Protein AF-A0A542QTP0-F1 (afdb_monomer_lite)

pLDDT: mean 78.7, std 14.36, range [43.38, 94.25]

Sequence (91 aa):
MKTIACPTCEQDVQWDMNRLQKLEERWVMACEKCGGQFFSVSEEEKEMILAGMRLTEEYVPDIINAYHSEDVKNLPSRVGFGEIKKSNSEE

Foldseek 3Di:
DDWDQDPPPRDTDDDDLVPFDDDPQWTWDAGPVPRHTDDIDGPVRSVVVVVVVVCCVVPPVVVVVVCVDPVVVPDPPPPPPPDPPPPPPDD

Secondary structure (DSSP, 8-state):
-EEEE-TTT--EEEE-GGGPEEETTEEEEE-TTT--EEEEE-HHHHHHHHHHHHHHHHH-HHHHHHT-STTGGG-TT--------------

Structure (mmCIF, N/CA/C/O backbone):
data_AF-A0A542QTP0-F1
#
_entry.id   AF-A0A542QTP0-F1
#
loop_
_atom_site.group_PDB
_atom_site.id
_atom_site.type_symbol
_atom_site.label_atom_id
_atom_site.label_alt_id
_atom_site.label_comp_id
_atom_site.label_asym_id
_atom_site.label_entity_id
_atom_site.label_seq_id
_atom_site.pdbx_PDB_ins_code
_atom_site.Cartn_x
_atom_site.Cartn_y
_atom_site.Cartn_z
_atom_site.occupancy
_atom_site.B_iso_or_equiv
_atom_site.auth_seq_id
_atom_site.auth_comp_id
_atom_site.auth_asym_id
_atom_site.auth_atom_id
_atom_site.pdbx_PDB_model_num
ATOM 1 N N . MET A 1 1 ? -3.701 -0.123 -7.581 1.00 60.84 1 MET A N 1
ATOM 2 C CA . MET A 1 1 ? -4.443 -0.589 -6.388 1.00 60.84 1 MET A CA 1
ATOM 3 C C . MET A 1 1 ? -4.502 -2.105 -6.434 1.00 60.84 1 MET A C 1
ATOM 5 O O . MET A 1 1 ? -4.712 -2.643 -7.514 1.00 60.84 1 MET A O 1
ATOM 9 N N . LYS A 1 2 ? -4.233 -2.786 -5.316 1.00 72.25 2 LYS A N 1
ATOM 10 C CA . LYS A 1 2 ? -4.334 -4.252 -5.228 1.00 72.25 2 LYS A CA 1
ATOM 11 C C . LYS A 1 2 ? -5.567 -4.615 -4.415 1.00 72.25 2 LYS A C 1
ATOM 13 O O . LYS A 1 2 ? -5.857 -3.945 -3.433 1.00 72.25 2 LYS A O 1
ATOM 18 N N . THR A 1 3 ? -6.259 -5.677 -4.794 1.00 82.44 3 THR A N 1
ATOM 19 C CA . THR A 1 3 ? -7.340 -6.238 -3.981 1.00 82.44 3 THR A CA 1
ATOM 20 C C . THR A 1 3 ? -6.753 -7.298 -3.055 1.00 82.44 3 THR A C 1
ATOM 22 O O . THR A 1 3 ? -6.002 -8.157 -3.517 1.00 82.44 3 THR A O 1
ATOM 25 N N . ILE A 1 4 ? -7.063 -7.229 -1.762 1.00 82.81 4 ILE A N 1
ATOM 26 C CA . ILE A 1 4 ? -6.699 -8.256 -0.778 1.00 82.81 4 ILE A CA 1
ATOM 27 C C . ILE A 1 4 ? -7.950 -8.716 -0.034 1.00 82.81 4 ILE A C 1
ATOM 29 O O . ILE A 1 4 ? -8.853 -7.914 0.199 1.00 82.81 4 ILE A O 1
ATOM 33 N N . ALA A 1 5 ? -7.989 -9.977 0.386 1.00 87.25 5 ALA A N 1
ATOM 34 C CA . ALA A 1 5 ? -9.048 -10.461 1.261 1.00 87.25 5 ALA A CA 1
ATOM 35 C C . ALA A 1 5 ? -8.811 -9.952 2.690 1.00 87.25 5 ALA A C 1
ATOM 37 O O . ALA A 1 5 ? -7.729 -10.129 3.257 1.00 87.25 5 ALA A O 1
ATOM 38 N N . CYS A 1 6 ? -9.817 -9.312 3.284 1.00 86.38 6 CYS A N 1
ATOM 39 C CA . CYS A 1 6 ? -9.767 -8.918 4.685 1.00 86.38 6 CYS A CA 1
ATOM 40 C C . CYS A 1 6 ? -9.705 -10.174 5.571 1.00 86.38 6 CYS A C 1
ATOM 42 O O . CYS A 1 6 ? -10.602 -11.008 5.479 1.00 86.38 6 CYS A O 1
ATOM 44 N N . PRO A 1 7 ? -8.738 -10.305 6.493 1.00 85.31 7 PRO A N 1
ATOM 45 C CA . PRO A 1 7 ? -8.630 -11.498 7.335 1.00 85.31 7 PRO A CA 1
ATOM 46 C C . PRO A 1 7 ? -9.783 -11.642 8.340 1.00 85.31 7 PRO A C 1
ATOM 48 O O . PRO A 1 7 ? -9.972 -12.711 8.905 1.00 85.31 7 PRO A O 1
ATOM 51 N N . THR A 1 8 ? -10.547 -10.573 8.592 1.00 88.44 8 THR A N 1
ATOM 52 C CA . THR A 1 8 ? -11.656 -10.583 9.557 1.00 88.44 8 THR A CA 1
ATOM 53 C C . THR A 1 8 ? -12.988 -10.983 8.929 1.00 88.44 8 THR A C 1
ATOM 55 O O . THR A 1 8 ? -13.759 -11.698 9.557 1.00 88.44 8 THR A O 1
ATOM 58 N N . CYS A 1 9 ? -13.303 -10.482 7.731 1.00 90.38 9 CYS A N 1
ATOM 59 C CA . CYS A 1 9 ? -14.602 -10.716 7.086 1.00 90.38 9 CYS A CA 1
ATOM 60 C C . CYS A 1 9 ? -14.506 -11.411 5.725 1.00 90.38 9 CYS A C 1
ATOM 62 O O . CYS A 1 9 ? -15.525 -11.545 5.054 1.00 90.38 9 CYS A O 1
ATOM 64 N N . GLU A 1 10 ? -13.296 -11.792 5.306 1.00 88.88 10 GLU A N 1
ATOM 65 C CA . GLU A 1 10 ? -12.968 -12.466 4.039 1.00 88.88 10 GLU A CA 1
ATOM 66 C C . GLU A 1 10 ? -13.418 -11.719 2.776 1.00 88.88 10 GLU A C 1
ATOM 68 O O . GLU A 1 10 ? -13.313 -12.230 1.665 1.00 88.88 10 GLU A O 1
ATOM 73 N N . GLN A 1 11 ? -13.884 -10.477 2.921 1.00 87.88 11 GLN A N 1
ATOM 74 C CA . GLN A 1 11 ? -14.266 -9.649 1.790 1.00 87.88 11 GLN A CA 1
ATOM 75 C C . GLN A 1 11 ? -13.042 -9.015 1.149 1.00 87.88 11 GLN A C 1
ATOM 77 O O . GLN A 1 11 ? -12.141 -8.520 1.830 1.00 87.88 11 GLN A O 1
ATOM 82 N N . ASP A 1 12 ? -13.076 -8.975 -0.175 1.00 88.31 12 ASP A N 1
ATOM 83 C CA . ASP A 1 12 ? -12.121 -8.249 -0.990 1.00 88.31 12 ASP A CA 1
ATOM 84 C C . ASP A 1 12 ? -12.174 -6.748 -0.688 1.00 88.31 12 ASP A C 1
ATOM 86 O O . ASP A 1 12 ? -13.215 -6.093 -0.800 1.00 88.31 12 ASP A O 1
ATOM 90 N N . VAL A 1 13 ? -11.024 -6.193 -0.317 1.00 85.56 13 VAL A N 1
ATOM 91 C CA . VAL A 1 13 ? -10.834 -4.769 -0.046 1.00 85.56 13 VAL A CA 1
ATOM 92 C C . VAL A 1 13 ? -9.704 -4.203 -0.890 1.00 85.56 13 VAL A C 1
ATOM 94 O O . VAL A 1 13 ? -8.718 -4.874 -1.194 1.00 85.56 13 VAL A O 1
ATOM 97 N N . GLN A 1 14 ? -9.852 -2.936 -1.272 1.00 82.44 14 GLN A N 1
ATOM 98 C CA . GLN A 1 14 ? -8.814 -2.209 -1.992 1.00 82.44 14 GLN A CA 1
ATOM 99 C C . GLN A 1 14 ? -7.692 -1.812 -1.033 1.00 82.44 14 GLN A C 1
ATOM 101 O O . GLN A 1 14 ? -7.904 -1.057 -0.085 1.00 82.44 14 GLN A O 1
ATOM 106 N N . TRP A 1 15 ? -6.492 -2.303 -1.318 1.00 77.75 15 TRP A N 1
ATOM 107 C CA . TRP A 1 15 ? -5.269 -2.005 -0.595 1.00 77.75 15 TRP A CA 1
ATOM 108 C C . TRP A 1 15 ? -4.464 -0.917 -1.306 1.00 77.75 15 TRP A C 1
ATOM 110 O O . TRP A 1 15 ? -4.141 -1.022 -2.499 1.00 77.75 15 TRP A O 1
ATOM 120 N N . ASP A 1 16 ? -4.129 0.122 -0.543 1.00 80.75 16 ASP A N 1
ATOM 121 C CA . ASP A 1 16 ? -3.276 1.228 -0.966 1.00 80.75 16 ASP A CA 1
ATOM 122 C C . ASP A 1 16 ? -2.564 1.837 0.250 1.00 80.75 16 ASP A C 1
ATOM 124 O O . ASP A 1 16 ? -3.209 2.323 1.182 1.00 80.75 16 ASP A O 1
ATOM 128 N N . MET A 1 17 ? -1.229 1.832 0.228 1.00 82.06 17 MET A N 1
ATOM 129 C CA . MET A 1 17 ? -0.389 2.379 1.298 1.00 82.06 17 MET A CA 1
ATOM 130 C C . MET A 1 17 ? -0.641 3.877 1.545 1.00 82.06 17 MET A C 1
ATOM 132 O O . MET A 1 17 ? -0.459 4.370 2.658 1.00 82.06 17 MET A O 1
ATOM 136 N N . ASN A 1 18 ? -1.129 4.605 0.538 1.00 81.25 18 ASN A N 1
ATOM 137 C CA . ASN A 1 18 ? -1.471 6.022 0.665 1.00 81.25 18 ASN A CA 1
ATOM 138 C C . ASN A 1 18 ? -2.766 6.263 1.454 1.00 81.25 18 ASN A C 1
ATOM 140 O O . ASN A 1 18 ? -3.027 7.388 1.874 1.00 81.25 18 ASN A O 1
ATOM 144 N N . ARG A 1 19 ? -3.577 5.221 1.676 1.00 82.44 19 ARG A N 1
ATOM 145 C CA . ARG A 1 19 ? -4.870 5.303 2.375 1.00 82.44 19 ARG A CA 1
ATOM 146 C C . ARG A 1 19 ? -4.781 4.941 3.858 1.00 82.44 19 ARG A C 1
ATOM 148 O O . ARG A 1 19 ? -5.815 4.826 4.515 1.00 82.44 19 ARG A O 1
ATOM 155 N N . LEU A 1 20 ? -3.568 4.769 4.389 1.00 87.81 20 LEU A N 1
ATOM 156 C CA . LEU A 1 20 ? -3.350 4.597 5.823 1.00 87.81 20 LEU A CA 1
ATOM 157 C C . LEU A 1 20 ? -3.896 5.799 6.597 1.00 87.81 20 LEU A C 1
ATOM 159 O O . LEU A 1 20 ? -3.642 6.951 6.242 1.00 87.81 20 LEU A O 1
ATOM 163 N N . GLN A 1 21 ? -4.596 5.523 7.691 1.00 88.44 21 GLN A N 1
ATOM 164 C CA . GLN A 1 21 ? -5.137 6.537 8.589 1.00 88.44 21 GLN A CA 1
ATOM 165 C C . GLN A 1 21 ? -4.271 6.615 9.845 1.00 88.44 21 GLN A C 1
ATOM 167 O O . GLN A 1 21 ? -3.878 5.583 10.390 1.00 88.44 21 GLN A O 1
ATOM 172 N N . LYS A 1 22 ? -3.956 7.832 10.299 1.00 89.94 22 LYS A N 1
ATOM 173 C CA . LYS A 1 22 ? -3.248 8.032 11.568 1.00 89.94 22 LYS A CA 1
ATOM 174 C C . LYS A 1 22 ? -4.242 7.820 12.707 1.00 89.94 22 LYS A C 1
ATOM 176 O O . LYS A 1 22 ? -5.242 8.531 12.792 1.00 89.94 22 LYS A O 1
ATOM 181 N N . LEU A 1 23 ? -3.975 6.827 13.541 1.00 88.38 23 LEU A N 1
ATOM 182 C CA . LEU A 1 23 ? -4.778 6.459 14.696 1.00 88.38 23 LEU A CA 1
ATOM 183 C C . LEU A 1 23 ? -3.825 6.433 15.891 1.00 88.38 23 LEU A C 1
ATOM 185 O O . LEU A 1 23 ? -2.957 5.567 15.989 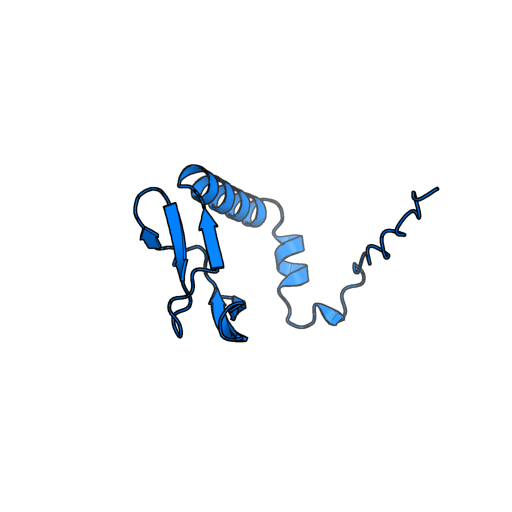1.00 88.38 23 LE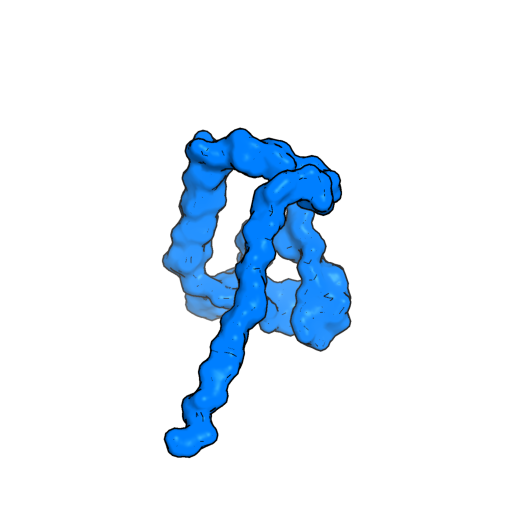U A O 1
ATOM 189 N N . GLU A 1 24 ? -3.945 7.456 16.739 1.00 88.19 24 GLU A N 1
ATOM 190 C CA . GLU A 1 24 ? -2.995 7.744 17.820 1.00 88.19 24 GLU A CA 1
ATOM 191 C C . GLU A 1 24 ? -1.556 7.889 17.282 1.00 88.19 24 GLU A C 1
ATOM 193 O O . GLU A 1 24 ? -1.282 8.767 16.459 1.00 88.19 24 GLU A O 1
ATOM 198 N N . GLU A 1 25 ? -0.640 7.028 17.725 1.00 89.88 25 GLU A N 1
ATOM 199 C CA . GLU A 1 25 ? 0.776 7.030 17.340 1.00 89.88 25 GLU A CA 1
ATOM 200 C C . GLU A 1 25 ? 1.084 6.108 16.148 1.00 89.88 25 GLU A C 1
ATOM 202 O O . GLU A 1 25 ? 2.236 6.008 15.720 1.00 89.88 25 GLU A O 1
ATOM 207 N N . ARG A 1 26 ? 0.080 5.414 15.591 1.00 92.62 26 ARG A N 1
ATOM 208 C CA . ARG A 1 26 ? 0.278 4.429 14.516 1.00 92.62 26 ARG A CA 1
ATOM 209 C C . ARG A 1 26 ? -0.505 4.778 13.259 1.00 92.62 26 ARG A C 1
ATOM 211 O O . ARG A 1 26 ? -1.533 5.447 13.282 1.00 92.62 26 ARG A O 1
ATOM 218 N N . TRP A 1 27 ? -0.005 4.296 12.132 1.00 93.06 27 TRP A N 1
ATOM 219 C CA . TRP A 1 27 ? -0.675 4.353 10.844 1.00 93.06 27 TRP A CA 1
ATOM 220 C C . TRP A 1 27 ? -1.317 3.005 10.564 1.00 93.06 27 TRP A C 1
ATOM 222 O O . TRP A 1 27 ? -0.628 1.991 10.458 1.00 93.06 27 TRP A O 1
ATOM 232 N N . VAL A 1 28 ? -2.640 2.997 10.446 1.00 91.50 28 VAL A N 1
ATOM 233 C CA . VAL A 1 28 ? -3.421 1.767 10.334 1.00 91.50 28 VAL A CA 1
ATOM 234 C C . VAL A 1 28 ? -4.210 1.718 9.040 1.00 91.50 28 VAL A C 1
ATOM 236 O O . VAL A 1 28 ? -4.654 2.736 8.504 1.00 91.50 28 VAL A O 1
ATOM 239 N N . MET A 1 29 ? -4.415 0.499 8.556 1.00 88.56 29 MET A N 1
ATOM 240 C CA . MET A 1 29 ? -5.411 0.193 7.545 1.00 88.56 29 MET A CA 1
ATOM 241 C C . MET A 1 29 ? -6.528 -0.621 8.183 1.00 88.56 29 MET A C 1
ATOM 243 O O . MET A 1 29 ? -6.287 -1.673 8.785 1.00 88.56 29 MET A O 1
ATOM 247 N N . ALA A 1 30 ? -7.750 -0.130 8.015 1.00 88.06 30 ALA A N 1
ATOM 248 C CA . ALA A 1 30 ? -8.960 -0.814 8.424 1.00 88.06 30 ALA A CA 1
ATOM 249 C C . ALA A 1 30 ? -9.756 -1.256 7.196 1.00 88.06 30 ALA A C 1
ATOM 251 O O . ALA A 1 30 ? -9.766 -0.594 6.157 1.00 88.06 30 ALA A O 1
ATOM 252 N N . CYS A 1 31 ? -10.449 -2.380 7.330 1.00 87.12 31 CYS A N 1
ATOM 253 C CA . CYS A 1 31 ? -11.403 -2.837 6.339 1.00 87.12 31 CYS A CA 1
ATOM 254 C C . CYS A 1 31 ? -12.554 -1.839 6.229 1.00 87.12 31 CYS A C 1
ATOM 256 O O . CYS A 1 31 ? -13.235 -1.567 7.213 1.00 87.12 31 CYS A O 1
ATOM 258 N N . GLU A 1 32 ? -12.838 -1.355 5.023 1.00 85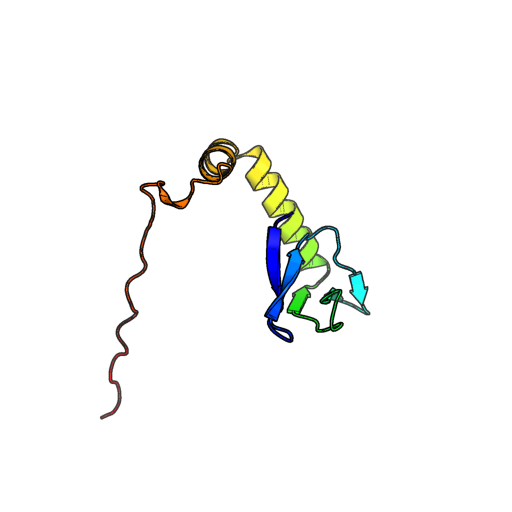.06 32 GLU A N 1
ATOM 259 C CA . GLU A 1 32 ? -13.965 -0.441 4.788 1.00 85.06 32 GLU A CA 1
ATOM 260 C C . GLU A 1 32 ? -15.331 -1.081 5.078 1.00 85.06 32 GLU A C 1
ATOM 262 O O . GLU A 1 32 ? -16.322 -0.378 5.251 1.00 85.06 32 GLU A O 1
ATOM 267 N N . LYS A 1 33 ? -15.398 -2.418 5.109 1.00 86.44 33 LYS A N 1
ATOM 268 C CA . LYS A 1 33 ? -16.640 -3.179 5.290 1.00 86.44 33 LYS A CA 1
ATOM 269 C C . LYS A 1 33 ? -16.924 -3.505 6.750 1.00 86.44 33 LYS A C 1
ATOM 271 O O . LYS A 1 33 ? -18.056 -3.339 7.189 1.00 86.44 33 LYS A O 1
ATOM 276 N N . CYS A 1 34 ? -15.922 -3.977 7.493 1.00 89.31 34 CYS A N 1
ATOM 277 C CA . CYS A 1 34 ? -16.097 -4.409 8.884 1.00 89.31 34 CYS A CA 1
ATOM 278 C C . CYS A 1 34 ? -15.352 -3.546 9.911 1.00 89.31 34 CYS A C 1
ATOM 280 O O . CYS A 1 34 ? -15.496 -3.778 11.106 1.00 89.31 34 CYS A O 1
ATOM 282 N N . GLY A 1 35 ? -14.527 -2.590 9.476 1.00 86.31 35 GLY A N 1
ATOM 283 C CA . GLY A 1 35 ? -13.677 -1.783 10.357 1.00 86.31 35 GLY A CA 1
ATOM 284 C C . GLY A 1 35 ? -12.497 -2.545 10.971 1.00 86.31 35 GLY A C 1
ATOM 285 O O . GLY A 1 35 ? -11.699 -1.946 11.687 1.00 86.31 35 GLY A O 1
ATOM 286 N N . GLY A 1 36 ? -12.357 -3.845 10.689 1.00 86.31 36 GLY A N 1
ATOM 287 C CA . GLY A 1 36 ? -11.266 -4.672 11.199 1.00 86.31 36 GLY A CA 1
ATOM 288 C C . GLY A 1 36 ? -9.910 -4.144 10.740 1.00 86.31 36 GLY A C 1
ATOM 289 O O . GLY A 1 36 ? -9.676 -3.995 9.539 1.00 86.31 36 GLY A O 1
ATOM 290 N N . GLN A 1 37 ? -9.027 -3.850 11.692 1.00 86.69 37 GLN A N 1
ATOM 291 C CA . GLN A 1 37 ? -7.650 -3.455 11.413 1.00 86.69 37 GLN A CA 1
ATOM 292 C C . GLN A 1 37 ? -6.835 -4.695 11.056 1.00 86.69 37 GLN A C 1
ATOM 294 O O . GLN A 1 37 ? -6.849 -5.682 11.788 1.00 86.69 37 GLN A O 1
ATOM 299 N N . PHE A 1 38 ? -6.121 -4.650 9.936 1.00 81.44 38 PHE A N 1
ATOM 300 C CA . PHE A 1 38 ? -5.302 -5.781 9.479 1.00 81.44 38 PHE A CA 1
ATOM 301 C C . PHE A 1 38 ? -3.879 -5.378 9.080 1.00 81.44 38 PHE A C 1
ATOM 303 O O . PHE A 1 38 ? -3.074 -6.233 8.722 1.00 81.44 38 PHE A O 1
ATOM 310 N N . PHE A 1 39 ? -3.550 -4.088 9.155 1.00 87.00 39 PHE A N 1
ATOM 311 C CA . PHE A 1 39 ? -2.198 -3.583 8.959 1.00 87.00 39 PHE A CA 1
ATOM 312 C C . PHE A 1 39 ? -1.986 -2.360 9.851 1.00 87.00 39 PHE A C 1
ATOM 314 O O . PHE A 1 39 ? -2.837 -1.473 9.895 1.00 87.00 39 PHE A O 1
ATOM 321 N N . SER A 1 40 ? -0.866 -2.324 10.565 1.00 90.94 40 SER A N 1
ATOM 322 C CA . SER A 1 40 ? -0.496 -1.237 11.468 1.00 90.94 40 SER A CA 1
ATOM 323 C C . SER A 1 40 ? 1.014 -1.076 11.447 1.00 90.94 40 SER A C 1
ATOM 325 O O . SER A 1 40 ? 1.728 -2.051 11.663 1.00 90.94 40 SER A O 1
ATOM 327 N N . VAL A 1 41 ? 1.481 0.151 11.258 1.00 93.38 41 VAL A N 1
ATOM 328 C CA . VAL A 1 41 ? 2.905 0.506 11.237 1.00 93.38 41 VAL A CA 1
ATOM 329 C C . VAL A 1 41 ? 3.146 1.803 12.002 1.00 93.38 41 VAL A C 1
ATOM 331 O O . VAL A 1 41 ? 2.230 2.604 12.193 1.00 93.38 41 VAL A O 1
ATOM 334 N N . SER A 1 42 ? 4.368 2.013 12.475 1.00 94.25 42 SER A N 1
ATOM 335 C CA . SER A 1 42 ? 4.813 3.304 12.996 1.00 94.25 42 SER A CA 1
ATOM 336 C C . SER A 1 42 ? 4.963 4.336 11.869 1.00 94.25 42 SER A C 1
ATOM 338 O O . SER A 1 42 ? 4.891 4.022 10.678 1.00 94.25 42 SER A O 1
ATOM 340 N N . GLU A 1 43 ? 5.152 5.600 12.244 1.00 92.50 43 GLU A N 1
ATOM 341 C CA . GLU A 1 43 ? 5.457 6.676 11.293 1.00 92.50 43 GLU A CA 1
ATOM 342 C C . GLU A 1 43 ? 6.785 6.426 10.562 1.00 92.50 43 GLU A C 1
ATOM 344 O O . GLU A 1 43 ? 6.826 6.495 9.336 1.00 92.50 43 GLU A O 1
ATOM 349 N N . GLU A 1 44 ? 7.823 6.010 11.291 1.00 93.94 44 GLU A N 1
ATOM 350 C CA . GLU A 1 44 ? 9.129 5.651 10.725 1.00 93.94 44 GLU A CA 1
ATOM 351 C C . GLU A 1 44 ? 9.028 4.461 9.755 1.00 93.94 44 GLU A C 1
ATOM 353 O O . GLU A 1 44 ? 9.527 4.521 8.633 1.00 93.94 44 GLU A O 1
ATOM 358 N N . GLU A 1 45 ? 8.322 3.392 10.139 1.00 93.81 45 GLU A N 1
ATOM 359 C CA . GLU A 1 45 ? 8.103 2.223 9.277 1.00 93.81 45 GLU A CA 1
ATOM 360 C C . GLU A 1 45 ? 7.369 2.609 7.989 1.00 93.81 45 GLU A C 1
ATOM 362 O O . GLU A 1 45 ? 7.759 2.188 6.899 1.00 93.81 45 GLU A O 1
ATOM 367 N N . LYS A 1 46 ? 6.333 3.452 8.091 1.00 91.62 46 LYS A N 1
ATOM 368 C CA . LYS A 1 46 ? 5.612 3.968 6.923 1.00 91.62 46 LYS A CA 1
ATOM 369 C C . LYS A 1 46 ? 6.550 4.731 5.987 1.00 91.62 46 LYS A C 1
ATOM 371 O O . LYS A 1 46 ? 6.512 4.506 4.777 1.00 91.62 46 LYS A O 1
ATOM 376 N N . GLU A 1 47 ? 7.378 5.627 6.520 1.00 92.31 47 GLU A N 1
ATOM 377 C CA . GLU A 1 47 ? 8.327 6.407 5.722 1.00 92.31 47 GLU A CA 1
ATOM 378 C C . GLU A 1 47 ? 9.374 5.524 5.045 1.00 92.31 47 GLU A C 1
ATOM 380 O O . GLU A 1 47 ? 9.635 5.699 3.852 1.00 92.31 47 GLU A 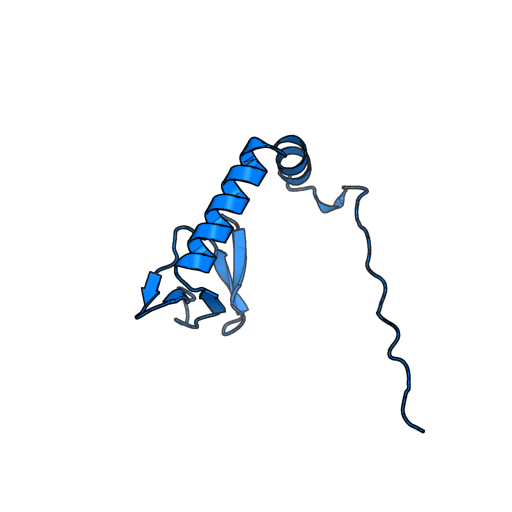O 1
ATOM 385 N N . MET A 1 48 ? 9.911 4.533 5.761 1.00 94.06 48 MET A N 1
ATOM 386 C CA . MET A 1 48 ? 10.852 3.561 5.205 1.00 94.06 48 MET A CA 1
ATOM 387 C C . MET A 1 48 ? 10.227 2.742 4.076 1.00 94.06 48 MET A C 1
ATOM 389 O O . MET A 1 48 ? 10.856 2.572 3.032 1.00 94.06 48 MET A O 1
ATOM 393 N N . ILE A 1 49 ? 8.985 2.272 4.235 1.00 90.69 49 ILE A N 1
ATOM 394 C CA . ILE A 1 49 ? 8.302 1.521 3.175 1.00 90.69 49 ILE A CA 1
ATOM 395 C C . ILE A 1 49 ? 8.077 2.409 1.947 1.00 90.69 49 ILE A C 1
ATOM 397 O O . ILE A 1 49 ? 8.376 1.991 0.829 1.00 90.69 49 ILE A O 1
ATOM 401 N N . LEU A 1 50 ? 7.614 3.649 2.133 1.00 90.50 50 LEU A N 1
ATOM 402 C CA . LEU A 1 50 ? 7.425 4.595 1.027 1.00 90.50 50 LEU A CA 1
ATOM 403 C C . LEU A 1 50 ? 8.747 4.932 0.325 1.00 90.50 50 LEU A C 1
ATOM 405 O O . LEU A 1 50 ? 8.785 5.035 -0.901 1.00 90.50 50 LEU A O 1
ATOM 409 N N . ALA A 1 51 ? 9.838 5.087 1.077 1.00 93.06 51 ALA A N 1
ATOM 410 C CA . ALA A 1 51 ? 11.166 5.277 0.509 1.00 93.06 51 ALA A CA 1
ATOM 411 C C . ALA A 1 51 ? 11.615 4.047 -0.292 1.00 93.06 51 ALA A C 1
ATOM 413 O O . ALA A 1 51 ? 12.068 4.196 -1.424 1.00 93.06 51 ALA A O 1
ATOM 414 N N . GLY A 1 52 ? 11.420 2.841 0.247 1.00 90.69 52 GLY A N 1
ATOM 415 C CA . GLY A 1 52 ? 11.722 1.588 -0.442 1.00 90.69 52 GLY A CA 1
ATOM 416 C C . GLY A 1 52 ? 10.927 1.415 -1.738 1.00 90.69 52 GLY A C 1
ATOM 417 O O . GLY A 1 52 ? 11.495 1.013 -2.752 1.00 90.69 52 GLY A O 1
ATOM 418 N N . MET A 1 53 ? 9.640 1.783 -1.742 1.00 88.31 53 MET A N 1
ATOM 419 C CA . MET A 1 53 ? 8.813 1.788 -2.953 1.00 88.31 53 MET A CA 1
ATOM 420 C C . MET A 1 53 ? 9.393 2.721 -4.020 1.00 88.31 53 MET A C 1
ATOM 422 O O . MET A 1 53 ? 9.628 2.270 -5.137 1.00 88.31 53 MET A O 1
ATOM 426 N N . ARG A 1 54 ? 9.719 3.972 -3.660 1.00 91.25 54 ARG A N 1
ATOM 427 C CA . ARG A 1 54 ? 10.333 4.939 -4.589 1.00 91.25 54 ARG A CA 1
ATOM 428 C C . ARG A 1 54 ? 11.663 4.444 -5.155 1.00 91.25 54 ARG A C 1
ATOM 430 O O . ARG A 1 54 ? 11.876 4.518 -6.357 1.00 91.25 54 ARG A O 1
ATOM 437 N N . LEU A 1 55 ? 12.534 3.894 -4.306 1.00 92.06 55 LEU A N 1
ATOM 438 C CA . LEU A 1 55 ? 13.811 3.326 -4.747 1.00 92.06 55 LEU A CA 1
ATOM 439 C C . LEU A 1 55 ? 13.602 2.140 -5.697 1.00 92.06 55 LEU A C 1
ATOM 441 O O . LEU A 1 55 ? 14.326 1.994 -6.674 1.00 92.06 55 LEU A O 1
ATOM 445 N N . THR A 1 56 ? 12.603 1.296 -5.441 1.00 87.12 56 THR A N 1
ATOM 446 C CA . THR A 1 56 ? 12.302 0.157 -6.320 1.00 87.12 56 THR A CA 1
ATOM 447 C C . THR A 1 56 ? 11.787 0.631 -7.681 1.00 87.12 56 THR A C 1
ATOM 449 O O . THR A 1 56 ? 12.207 0.104 -8.708 1.00 87.12 56 THR A O 1
ATOM 452 N N . GLU A 1 57 ? 10.921 1.646 -7.694 1.00 87.62 57 GLU A N 1
ATOM 453 C CA . GLU A 1 57 ? 10.421 2.288 -8.917 1.00 87.62 57 GLU A CA 1
ATOM 454 C C . GLU A 1 57 ? 11.545 2.939 -9.736 1.00 87.62 57 GLU A C 1
ATOM 456 O O . GLU A 1 57 ? 11.541 2.849 -10.962 1.00 87.62 57 GLU A O 1
ATOM 461 N N . GLU A 1 58 ? 12.521 3.552 -9.064 1.00 92.06 58 GLU A N 1
ATOM 462 C CA . GLU A 1 58 ? 13.653 4.237 -9.693 1.00 92.06 58 GLU A CA 1
ATOM 463 C C . GLU A 1 58 ? 14.715 3.265 -10.229 1.00 92.06 58 GLU A C 1
ATOM 465 O O . GLU A 1 58 ? 15.160 3.399 -11.369 1.00 92.06 58 GLU A O 1
ATOM 470 N N . TYR A 1 59 ? 15.125 2.283 -9.421 1.00 91.25 59 TYR A N 1
ATOM 471 C CA . TYR A 1 59 ? 16.303 1.457 -9.707 1.00 91.25 59 TYR A CA 1
ATOM 472 C C . TYR A 1 59 ? 15.987 0.083 -10.286 1.00 91.25 59 TYR A C 1
ATOM 474 O O . TYR A 1 59 ? 16.887 -0.558 -10.827 1.00 91.25 59 TYR A O 1
ATOM 482 N N . VAL A 1 60 ? 14.742 -0.387 -10.180 1.00 87.31 60 VAL A N 1
ATOM 483 C CA . VAL A 1 60 ? 14.352 -1.727 -10.640 1.00 87.31 60 VAL A CA 1
ATOM 484 C C . VAL A 1 60 ? 13.074 -1.719 -11.505 1.00 87.31 60 VAL A C 1
ATOM 486 O O . VAL A 1 60 ? 12.175 -2.552 -11.317 1.00 87.31 60 VAL A O 1
ATOM 489 N N . PRO A 1 61 ? 12.945 -0.780 -12.469 1.00 83.31 61 PRO A N 1
ATOM 490 C CA . PRO A 1 61 ? 11.732 -0.643 -13.275 1.00 83.31 61 PRO A CA 1
ATOM 491 C C . PRO A 1 61 ? 11.508 -1.835 -14.215 1.00 83.31 61 PRO A C 1
ATOM 493 O O . PRO A 1 61 ? 10.375 -2.147 -14.570 1.00 83.31 61 PRO A O 1
ATOM 496 N N . ASP A 1 62 ? 12.574 -2.521 -14.621 1.00 79.38 62 ASP A N 1
ATOM 497 C CA . ASP A 1 62 ? 12.547 -3.721 -15.454 1.00 79.38 62 ASP A CA 1
ATOM 498 C C . ASP A 1 62 ? 11.817 -4.882 -14.767 1.00 79.38 62 ASP A C 1
ATOM 500 O O . ASP A 1 62 ? 10.959 -5.515 -15.386 1.00 79.38 62 ASP A O 1
ATOM 504 N N . ILE A 1 63 ? 12.078 -5.108 -13.474 1.00 77.38 63 ILE A N 1
ATOM 505 C CA . ILE A 1 63 ? 11.344 -6.094 -12.677 1.00 77.38 63 ILE A CA 1
ATOM 506 C C . ILE A 1 63 ? 9.890 -5.657 -12.525 1.00 77.38 63 ILE A C 1
ATOM 508 O O . ILE A 1 63 ? 8.996 -6.457 -12.779 1.00 77.38 63 ILE A O 1
ATOM 512 N N . ILE A 1 64 ? 9.615 -4.399 -12.174 1.00 79.88 64 ILE A N 1
ATOM 513 C CA . ILE A 1 64 ? 8.225 -3.927 -12.059 1.00 79.88 64 ILE A CA 1
ATOM 514 C C . ILE A 1 64 ? 7.462 -4.202 -13.358 1.00 79.88 64 ILE A C 1
ATOM 516 O O . ILE A 1 64 ? 6.395 -4.809 -13.317 1.00 79.88 64 ILE A O 1
ATOM 520 N N . ASN A 1 65 ? 8.045 -3.850 -14.505 1.00 78.56 65 ASN A N 1
ATOM 521 C CA . ASN A 1 65 ? 7.450 -4.071 -15.819 1.00 78.56 65 ASN A CA 1
ATOM 522 C C . ASN A 1 65 ? 7.252 -5.559 -16.138 1.00 78.56 65 ASN A C 1
ATOM 524 O O .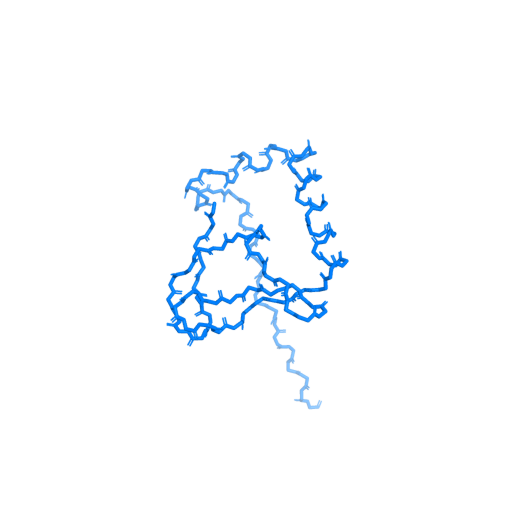 ASN A 1 65 ? 6.196 -5.933 -16.650 1.00 78.56 65 ASN A O 1
ATOM 528 N N . ALA A 1 66 ? 8.216 -6.420 -15.798 1.00 73.69 66 ALA A N 1
ATOM 529 C CA . ALA A 1 66 ? 8.105 -7.864 -16.006 1.00 73.69 66 ALA A CA 1
ATOM 530 C C . ALA A 1 66 ? 6.918 -8.481 -15.243 1.00 73.69 66 ALA A C 1
ATOM 532 O O . ALA A 1 66 ? 6.261 -9.388 -15.751 1.00 73.69 66 ALA A O 1
ATOM 533 N N . TYR A 1 67 ? 6.607 -7.963 -14.051 1.00 71.56 67 TYR A N 1
ATOM 534 C CA . TYR A 1 67 ? 5.510 -8.444 -13.201 1.00 71.56 67 TYR A CA 1
ATOM 535 C C . TYR A 1 67 ? 4.238 -7.580 -13.280 1.00 71.56 67 TYR A C 1
ATOM 537 O O . TYR A 1 67 ? 3.280 -7.842 -12.553 1.00 71.56 67 TYR A O 1
ATOM 545 N N . HIS A 1 68 ? 4.199 -6.565 -14.148 1.00 71.06 68 HIS A N 1
ATOM 546 C CA . HIS A 1 68 ? 3.043 -5.676 -14.305 1.00 71.06 68 HIS A CA 1
ATOM 547 C C . HIS A 1 68 ? 1.908 -6.309 -15.131 1.00 71.06 68 HIS A C 1
ATOM 549 O O . HIS A 1 68 ? 0.759 -5.879 -15.043 1.00 71.06 68 HIS A O 1
ATOM 555 N N . SER A 1 69 ? 2.206 -7.321 -15.952 1.00 63.84 69 SER A N 1
ATOM 556 C CA . SER A 1 69 ? 1.183 -8.029 -16.733 1.00 63.84 69 SER A CA 1
ATOM 557 C C . SER A 1 69 ? 0.365 -8.989 -15.857 1.00 63.84 69 SER A C 1
ATOM 559 O O . SER A 1 69 ? 0.912 -9.634 -14.966 1.00 63.84 69 SER A O 1
ATOM 561 N N . GLU A 1 70 ? -0.940 -9.128 -16.126 1.00 55.34 70 GLU A N 1
ATOM 562 C CA . GLU A 1 70 ? -1.836 -10.068 -15.418 1.00 55.34 70 GLU A CA 1
ATOM 563 C C . GLU A 1 70 ? -1.408 -11.543 -15.554 1.00 55.34 70 GLU A C 1
ATOM 565 O O . GLU A 1 70 ? -1.881 -12.409 -14.815 1.00 55.34 70 GLU A O 1
ATOM 570 N N . ASP A 1 71 ? -0.471 -11.834 -16.459 1.00 55.53 71 ASP A N 1
ATOM 571 C CA . ASP A 1 71 ? 0.008 -13.177 -16.769 1.00 55.53 71 ASP A CA 1
ATOM 572 C C . ASP A 1 71 ? 1.259 -13.581 -15.965 1.00 55.53 71 ASP A C 1
ATOM 574 O O . ASP A 1 71 ? 2.104 -14.358 -16.410 1.00 55.53 71 ASP A O 1
ATOM 578 N N . VAL A 1 72 ? 1.356 -13.101 -14.717 1.00 56.94 72 VAL A N 1
ATOM 579 C CA . VAL A 1 72 ? 2.367 -13.522 -13.720 1.00 56.94 72 VAL A CA 1
ATOM 580 C C . VAL A 1 72 ? 2.432 -15.053 -13.582 1.00 56.94 72 VAL A C 1
ATOM 582 O O . VAL A 1 72 ? 3.468 -15.611 -13.221 1.00 56.94 72 VAL A O 1
ATOM 585 N N . LYS A 1 73 ? 1.338 -15.759 -13.908 1.00 57.91 73 LYS A N 1
ATOM 586 C CA . LYS A 1 73 ? 1.256 -17.229 -13.916 1.00 57.91 73 LYS A CA 1
ATOM 587 C C . LYS A 1 73 ? 2.258 -17.891 -14.872 1.00 57.91 73 LYS A C 1
ATOM 589 O O . LYS A 1 73 ? 2.641 -19.029 -14.605 1.00 57.91 73 LYS A O 1
ATOM 594 N N . ASN A 1 74 ? 2.698 -17.187 -15.916 1.00 57.22 74 ASN A N 1
ATOM 595 C CA . ASN A 1 74 ? 3.614 -17.688 -16.941 1.00 57.22 74 ASN A CA 1
ATOM 596 C C . ASN A 1 74 ? 5.073 -17.233 -16.753 1.00 57.22 74 ASN A C 1
ATOM 598 O O . ASN A 1 74 ? 5.917 -17.517 -17.605 1.00 57.22 74 ASN A O 1
ATOM 602 N N . LEU A 1 75 ? 5.412 -16.563 -15.643 1.00 58.06 75 LEU A N 1
ATOM 603 C CA . LEU A 1 75 ? 6.800 -16.186 -15.374 1.00 58.06 75 LEU A CA 1
ATOM 604 C C . LEU A 1 75 ? 7.624 -17.401 -14.893 1.00 58.06 75 LEU A C 1
ATOM 606 O O . LEU A 1 75 ? 7.221 -18.095 -13.955 1.00 58.06 75 LEU A O 1
ATOM 610 N N . PRO A 1 76 ? 8.810 -17.656 -15.484 1.00 57.69 76 PRO A N 1
ATOM 611 C CA . PRO A 1 76 ? 9.650 -18.814 -15.157 1.00 57.69 76 PRO A CA 1
ATOM 612 C C . PRO A 1 76 ? 10.291 -18.749 -13.757 1.00 57.69 76 PRO A C 1
ATOM 614 O O . PRO A 1 76 ? 10.881 -19.722 -13.299 1.00 57.69 76 PRO A O 1
ATOM 617 N N . SER A 1 77 ? 10.171 -17.622 -13.055 1.00 56.09 77 SER A N 1
ATOM 618 C CA . SER A 1 77 ? 10.824 -17.318 -11.777 1.00 56.09 77 SER A CA 1
ATOM 619 C C . SER A 1 77 ? 10.103 -17.853 -10.532 1.00 56.09 77 SER A C 1
ATOM 621 O O . SER A 1 77 ? 10.368 -17.369 -9.430 1.00 56.09 77 SER A O 1
ATOM 623 N N . ARG A 1 78 ? 9.213 -18.853 -10.646 1.00 55.62 78 ARG A N 1
ATOM 624 C CA . ARG A 1 78 ? 8.617 -19.509 -9.466 1.00 55.62 78 ARG A CA 1
ATOM 625 C C . ARG A 1 78 ? 9.692 -20.293 -8.706 1.00 55.62 78 ARG A C 1
ATOM 627 O O . ARG A 1 78 ? 9.810 -21.507 -8.840 1.00 55.62 78 ARG A O 1
ATOM 634 N N . VAL A 1 79 ? 10.457 -19.598 -7.868 1.00 52.25 79 VAL A N 1
ATOM 635 C CA . VAL A 1 79 ? 11.243 -20.209 -6.798 1.00 52.25 79 VAL A CA 1
ATOM 636 C C . VAL A 1 79 ? 10.236 -20.702 -5.762 1.00 52.25 79 VAL A C 1
ATOM 638 O O . VAL A 1 79 ? 9.791 -19.963 -4.887 1.00 52.25 79 VAL A O 1
ATOM 641 N N . GLY A 1 80 ? 9.792 -21.948 -5.920 1.00 52.34 80 GLY A N 1
ATOM 642 C CA . GLY A 1 80 ? 9.027 -22.637 -4.893 1.00 52.34 80 GLY A CA 1
ATOM 643 C C . GLY A 1 80 ? 9.960 -22.940 -3.731 1.00 52.34 80 GLY A C 1
ATOM 644 O O . GLY A 1 80 ? 10.780 -23.850 -3.825 1.00 52.34 80 GLY A O 1
ATOM 645 N N . PHE A 1 81 ? 9.859 -22.178 -2.643 1.00 54.78 81 PHE A N 1
ATOM 646 C CA . PHE A 1 81 ? 10.445 -22.605 -1.380 1.00 54.78 81 PHE A CA 1
ATOM 647 C C . PHE A 1 81 ? 9.713 -23.885 -0.968 1.00 54.78 81 PHE A C 1
ATOM 649 O O . PHE A 1 81 ? 8.516 -23.857 -0.682 1.00 54.78 81 PHE A O 1
ATOM 656 N N . GLY A 1 82 ? 10.408 -25.021 -1.054 1.00 51.25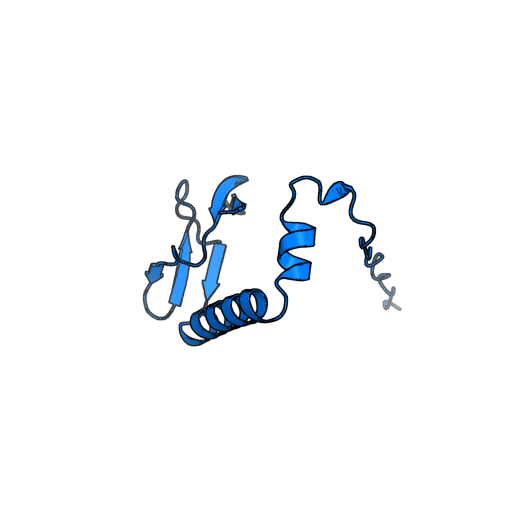 82 GLY A N 1
ATOM 657 C CA . GLY A 1 82 ? 9.870 -26.307 -0.623 1.00 51.25 82 GLY A CA 1
ATOM 658 C C . GLY A 1 82 ? 9.492 -26.275 0.856 1.00 51.25 82 GLY A C 1
ATOM 659 O O . GLY A 1 82 ? 9.971 -25.427 1.612 1.00 51.25 82 GLY A O 1
ATOM 660 N N . GLU A 1 83 ? 8.634 -27.204 1.273 1.00 53.34 83 GLU A N 1
ATOM 661 C CA . GLU A 1 83 ? 8.260 -27.345 2.678 1.00 53.34 83 GLU A CA 1
ATOM 662 C C . GLU A 1 83 ? 9.518 -27.457 3.549 1.00 53.34 83 GLU A C 1
ATOM 664 O O . GLU A 1 83 ? 10.367 -28.331 3.341 1.00 53.34 83 GLU A O 1
ATOM 669 N N . ILE A 1 84 ? 9.639 -26.566 4.537 1.00 63.41 84 ILE A N 1
ATOM 670 C CA . ILE A 1 84 ? 10.630 -26.717 5.599 1.00 63.41 84 ILE A CA 1
ATOM 671 C C . ILE A 1 84 ? 10.254 -28.012 6.315 1.00 63.41 84 ILE A C 1
ATOM 673 O O . ILE A 1 84 ? 9.240 -28.065 7.014 1.00 63.41 84 ILE A O 1
ATOM 677 N N . LYS A 1 85 ? 11.038 -29.077 6.098 1.00 60.56 85 LYS A N 1
ATOM 678 C CA . LYS A 1 85 ? 10.863 -30.345 6.810 1.00 60.56 85 LYS A CA 1
ATOM 679 C C . LYS A 1 85 ? 10.792 -30.032 8.299 1.00 60.56 85 LYS A C 1
ATOM 681 O O . LYS A 1 85 ? 11.760 -29.522 8.861 1.00 60.56 85 LYS A O 1
ATOM 686 N N . LYS A 1 86 ? 9.663 -30.354 8.932 1.00 58.84 86 LYS A N 1
ATOM 687 C CA . LYS A 1 86 ? 9.586 -30.410 10.390 1.00 58.84 86 LYS A CA 1
ATOM 688 C C . LYS A 1 86 ? 10.621 -31.441 10.828 1.00 58.84 86 LYS A C 1
ATOM 690 O O . LYS A 1 86 ? 10.463 -32.629 10.553 1.00 58.84 86 LYS A O 1
ATOM 695 N N . SER A 1 87 ? 11.718 -30.988 11.423 1.00 59.09 87 SER A N 1
ATOM 696 C CA . SER A 1 87 ? 12.584 -31.880 12.174 1.00 59.09 87 SER A CA 1
ATOM 697 C C . SER A 1 87 ? 11.745 -32.399 13.335 1.00 59.09 87 SER A C 1
ATOM 699 O O . SER A 1 87 ? 11.351 -31.615 14.196 1.00 59.09 87 SER A O 1
ATOM 701 N N . ASN A 1 88 ? 11.438 -33.696 13.340 1.00 59.34 88 ASN A N 1
ATOM 702 C CA . ASN A 1 88 ? 11.045 -34.369 14.571 1.00 59.34 88 ASN A CA 1
ATOM 703 C C . ASN A 1 88 ? 12.246 -34.278 15.512 1.00 59.34 88 ASN A C 1
ATOM 705 O O . ASN A 1 88 ? 13.178 -35.071 15.417 1.00 59.34 88 ASN A O 1
ATOM 709 N N . SER A 1 89 ? 12.253 -33.258 16.357 1.00 55.94 89 SER A N 1
ATOM 710 C CA . SER A 1 89 ? 13.085 -33.197 17.548 1.00 55.94 89 SER A CA 1
ATOM 711 C C . SER A 1 89 ? 12.167 -33.345 18.753 1.00 55.94 89 SER A C 1
ATOM 713 O O . SER A 1 89 ? 11.947 -32.394 19.494 1.00 55.94 89 SER A O 1
ATOM 715 N N . GLU A 1 90 ? 11.601 -34.539 18.879 1.00 53.53 90 GLU A N 1
ATOM 716 C CA . GLU A 1 90 ? 11.136 -35.108 20.139 1.00 53.53 90 GLU A CA 1
ATOM 717 C C . GLU A 1 90 ? 11.588 -36.569 20.132 1.00 53.53 90 GLU A C 1
ATOM 719 O O . GLU A 1 90 ? 10.963 -37.411 19.493 1.00 53.53 90 GLU A O 1
ATOM 724 N N . GLU A 1 91 ? 12.772 -36.804 20.699 1.00 43.38 91 GLU A N 1
ATOM 725 C CA . GLU A 1 91 ? 13.063 -37.824 21.723 1.00 43.38 91 GLU A CA 1
ATOM 726 C C . GLU A 1 91 ? 14.483 -37.617 22.273 1.00 43.38 91 GLU A C 1
ATOM 728 O O . GLU A 1 91 ? 15.439 -37.513 21.469 1.00 43.38 91 GLU A O 1
#

Radius of gyration: 17.85 Å; chains: 1; bounding box: 33×46×39 Å